Protein AF-A0A920TQ45-F1 (afdb_monomer)

Solvent-accessible surface area (backbone atoms only — not comparable to full-atom values): 2707 Å² total; per-residue (Å²): 99,77,51,72,81,85,65,96,55,45,70,60,55,48,53,52,45,68,70,62,79,53,82,66,49,80,28,95,45,73,69,53,39,55,52,52,53,56,65,72,75,108

Structure (mmCIF, N/CA/C/O backbone):
data_AF-A0A920TQ45-F1
#
_entry.id   AF-A0A920TQ45-F1
#
loop_
_atom_site.group_PDB
_atom_site.id
_atom_site.type_symbol
_atom_site.label_atom_id
_atom_site.label_alt_id
_atom_site.label_comp_id
_atom_site.label_asym_id
_atom_site.label_entity_id
_atom_site.label_seq_id
_atom_site.pdbx_PDB_ins_code
_atom_site.Cartn_x
_atom_site.Cartn_y
_atom_site.Cartn_z
_atom_site.occupancy
_atom_site.B_iso_or_equiv
_atom_site.auth_seq_id
_atom_site.auth_comp_id
_atom_site.auth_asym_id
_atom_site.auth_atom_id
_atom_site.pdbx_PDB_model_num
ATOM 1 N N . MET A 1 1 ? -5.691 7.317 2.898 1.00 60.22 1 MET A N 1
ATOM 2 C CA . MET A 1 1 ? -5.677 6.958 1.461 1.00 60.22 1 MET A CA 1
ATOM 3 C C . MET A 1 1 ? -5.076 5.566 1.337 1.00 60.22 1 MET A C 1
ATOM 5 O O . MET A 1 1 ? -4.033 5.338 1.940 1.00 60.22 1 MET A O 1
ATOM 9 N N . ILE A 1 2 ? -5.742 4.641 0.640 1.00 55.56 2 ILE A N 1
ATOM 10 C CA . ILE A 1 2 ? -5.258 3.263 0.462 1.00 55.56 2 ILE A CA 1
ATOM 11 C C . ILE A 1 2 ? -4.917 3.067 -1.004 1.00 55.56 2 ILE A C 1
ATOM 13 O O . ILE A 1 2 ? -5.746 3.330 -1.871 1.00 55.56 2 ILE A O 1
ATOM 17 N N . VAL A 1 3 ? -3.686 2.638 -1.266 1.00 66.38 3 VAL A N 1
ATOM 18 C CA . VAL A 1 3 ? -3.150 2.514 -2.621 1.00 66.38 3 VAL A CA 1
ATOM 19 C C . VAL A 1 3 ? -2.589 1.108 -2.782 1.00 66.38 3 VAL A C 1
ATOM 21 O O . VAL A 1 3 ? -1.763 0.669 -1.981 1.00 66.38 3 VAL A O 1
ATOM 24 N N . ARG A 1 4 ? -3.055 0.396 -3.810 1.00 67.38 4 ARG A N 1
ATOM 25 C CA . ARG A 1 4 ? -2.501 -0.897 -4.215 1.00 67.38 4 ARG A CA 1
ATOM 26 C C . ARG A 1 4 ? -1.435 -0.642 -5.273 1.00 67.38 4 ARG A C 1
ATOM 28 O O . ARG A 1 4 ? -1.756 -0.278 -6.400 1.00 67.38 4 ARG A O 1
ATOM 35 N N . LEU A 1 5 ? -0.175 -0.833 -4.906 1.00 67.25 5 LEU A N 1
ATOM 36 C CA . LEU A 1 5 ? 0.942 -0.773 -5.844 1.00 67.25 5 LEU A CA 1
ATOM 37 C C . LEU A 1 5 ? 1.104 -2.152 -6.497 1.00 67.25 5 LEU A C 1
ATOM 39 O O . LEU A 1 5 ? 1.250 -3.155 -5.801 1.00 67.25 5 LEU A O 1
ATOM 43 N N . ALA A 1 6 ? 1.077 -2.211 -7.826 1.00 65.88 6 ALA A N 1
ATOM 44 C CA . ALA A 1 6 ? 1.322 -3.429 -8.594 1.00 65.88 6 ALA A CA 1
ATOM 45 C C . ALA A 1 6 ? 2.399 -3.146 -9.654 1.00 65.88 6 ALA A C 1
ATOM 47 O O . ALA A 1 6 ? 2.223 -2.247 -10.474 1.00 65.88 6 ALA A O 1
ATOM 48 N N . GLY A 1 7 ? 3.523 -3.877 -9.618 1.00 70.44 7 GLY A N 1
ATOM 49 C CA . GLY A 1 7 ? 4.621 -3.745 -10.588 1.00 70.44 7 GLY A CA 1
ATOM 50 C C . GLY A 1 7 ? 6.014 -4.080 -10.028 1.00 70.44 7 GLY A C 1
ATOM 51 O O . GLY A 1 7 ? 6.185 -4.272 -8.828 1.00 70.44 7 GLY A O 1
ATOM 52 N N . THR A 1 8 ? 7.025 -4.112 -10.904 1.00 74.56 8 THR A N 1
ATOM 53 C CA . THR A 1 8 ? 8.430 -4.488 -10.618 1.00 74.56 8 THR A CA 1
ATOM 54 C C . THR A 1 8 ? 9.213 -3.491 -9.756 1.00 74.56 8 THR A C 1
ATOM 56 O O . THR A 1 8 ? 10.253 -3.846 -9.215 1.00 74.56 8 THR A O 1
ATOM 59 N N . LYS A 1 9 ? 8.720 -2.257 -9.590 1.00 69.88 9 LYS A N 1
ATOM 60 C CA . LYS A 1 9 ? 9.352 -1.184 -8.790 1.00 69.88 9 LYS A CA 1
ATOM 61 C C . LYS A 1 9 ? 8.555 -0.821 -7.532 1.00 69.88 9 LYS A C 1
ATOM 63 O O . LYS A 1 9 ? 8.589 0.316 -7.066 1.00 69.88 9 LYS A O 1
ATOM 68 N N . PHE A 1 10 ? 7.822 -1.793 -6.987 1.00 75.38 10 PHE A N 1
ATOM 69 C CA . PHE A 1 10 ? 7.022 -1.634 -5.769 1.00 75.38 10 PHE A CA 1
ATOM 70 C C . PHE A 1 10 ? 7.841 -1.063 -4.602 1.00 75.38 10 PHE A C 1
ATOM 72 O O . PHE A 1 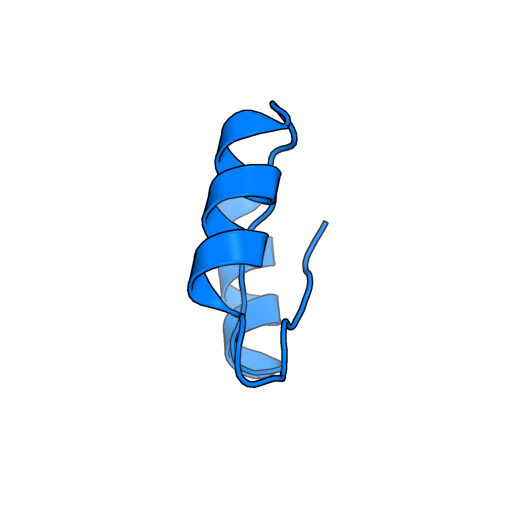10 ? 7.378 -0.158 -3.914 1.00 75.38 10 PHE A O 1
ATOM 79 N N . GLU A 1 11 ? 9.070 -1.543 -4.406 1.00 75.38 11 GLU A N 1
ATOM 80 C CA . GLU A 1 11 ? 9.930 -1.099 -3.303 1.00 75.38 11 GLU A CA 1
ATOM 81 C C . GLU A 1 11 ? 10.394 0.358 -3.438 1.00 75.38 11 GLU A C 1
ATOM 83 O O . GLU A 1 11 ? 10.376 1.096 -2.452 1.00 75.38 11 GLU A O 1
ATOM 88 N N . GLU A 1 12 ? 10.768 0.801 -4.646 1.00 80.38 12 GLU A N 1
ATOM 89 C CA . GLU A 1 12 ? 11.115 2.208 -4.909 1.00 80.38 12 GLU A CA 1
ATOM 90 C C . GLU A 1 12 ? 9.898 3.114 -4.704 1.00 80.38 12 GLU A C 1
ATOM 92 O O . GLU A 1 12 ? 9.991 4.132 -4.018 1.00 80.38 12 GLU A O 1
ATOM 97 N N . GLY A 1 13 ? 8.736 2.714 -5.232 1.00 77.00 13 GLY A N 1
ATOM 98 C CA . GLY A 1 13 ? 7.485 3.447 -5.048 1.00 77.00 13 GLY A CA 1
ATOM 99 C C . GLY A 1 13 ? 7.102 3.567 -3.575 1.00 77.00 13 GLY A C 1
ATOM 100 O O . GLY A 1 13 ? 6.760 4.655 -3.118 1.00 77.00 13 GLY A O 1
ATOM 101 N N . LYS A 1 14 ? 7.239 2.480 -2.806 1.00 75.94 1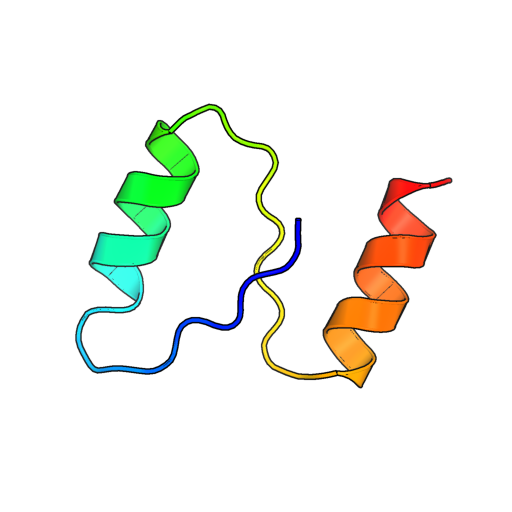4 LYS A N 1
ATOM 102 C CA . LYS A 1 14 ? 6.975 2.471 -1.364 1.00 75.94 14 LYS A CA 1
ATOM 103 C C . LYS A 1 14 ? 7.905 3.425 -0.612 1.00 75.94 14 LYS A C 1
ATOM 105 O O . LYS A 1 14 ? 7.418 4.218 0.180 1.00 75.94 14 LYS A O 1
ATOM 110 N N . LYS A 1 15 ? 9.209 3.437 -0.919 1.00 78.50 15 LYS A N 1
ATOM 111 C CA . LYS A 1 15 ? 10.163 4.386 -0.312 1.00 78.50 15 LYS A CA 1
ATOM 112 C C . LYS A 1 15 ? 9.825 5.845 -0.616 1.00 78.50 15 LYS A C 1
ATOM 114 O O . LYS A 1 15 ? 9.980 6.690 0.261 1.00 78.50 15 LYS A O 1
ATOM 119 N N . ILE A 1 16 ? 9.383 6.156 -1.834 1.00 79.25 16 ILE A N 1
ATOM 120 C CA . ILE A 1 16 ? 8.967 7.518 -2.206 1.00 79.25 16 ILE A CA 1
ATOM 121 C C . ILE A 1 16 ? 7.702 7.916 -1.437 1.00 79.25 16 ILE A C 1
ATOM 123 O O . ILE A 1 16 ? 7.620 9.030 -0.930 1.00 79.25 16 ILE A O 1
ATOM 127 N N . LEU A 1 17 ? 6.742 6.998 -1.299 1.00 74.56 17 LEU A N 1
ATOM 128 C CA . LEU A 1 17 ? 5.503 7.222 -0.550 1.00 74.56 17 LEU A CA 1
ATOM 129 C C . LEU A 1 17 ? 5.763 7.378 0.955 1.00 74.56 17 LEU A C 1
ATOM 131 O O . LEU A 1 17 ? 5.195 8.277 1.569 1.00 74.56 17 LEU A O 1
ATOM 135 N N . ASP A 1 18 ? 6.668 6.581 1.524 1.00 74.69 18 ASP A N 1
ATOM 136 C CA . ASP A 1 18 ? 7.076 6.680 2.930 1.00 74.69 18 ASP A CA 1
ATOM 137 C C . ASP A 1 18 ? 7.805 8.012 3.212 1.00 74.69 18 ASP A C 1
ATOM 139 O O . ASP A 1 18 ? 7.600 8.624 4.259 1.00 74.69 18 ASP A O 1
ATOM 143 N N . ASN A 1 19 ? 8.596 8.518 2.255 1.00 77.06 19 ASN A N 1
ATOM 144 C CA . ASN A 1 19 ? 9.264 9.827 2.351 1.00 77.06 19 ASN A CA 1
ATOM 145 C C . ASN A 1 19 ? 8.367 11.017 1.967 1.00 77.06 19 ASN A C 1
ATOM 147 O O . ASN A 1 19 ? 8.749 12.167 2.174 1.00 77.06 19 ASN A O 1
ATOM 151 N N . SER A 1 20 ? 7.171 10.772 1.427 1.00 74.75 20 SER A N 1
ATOM 152 C CA . SER A 1 20 ? 6.246 11.817 0.976 1.00 74.75 20 SER A CA 1
ATOM 153 C C . SER A 1 20 ? 5.545 12.544 2.133 1.00 74.75 20 SER A C 1
ATOM 155 O O . SER A 1 20 ? 4.815 13.505 1.886 1.00 74.75 20 SER A O 1
ATOM 157 N N . GLY A 1 21 ? 5.685 12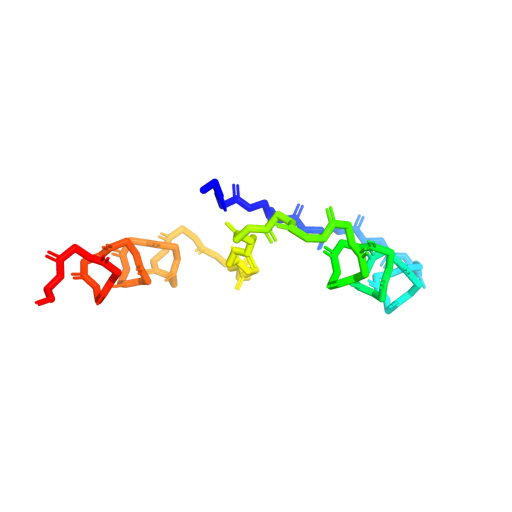.073 3.379 1.00 66.31 21 GLY A N 1
ATOM 158 C CA . GLY A 1 21 ? 4.966 12.623 4.536 1.00 66.31 21 GLY A CA 1
ATOM 159 C C . GLY A 1 21 ? 3.447 12.399 4.489 1.00 66.31 21 GLY A C 1
ATOM 160 O O . GLY A 1 21 ? 2.708 12.927 5.320 1.00 66.31 21 GLY A O 1
ATOM 161 N N . LEU A 1 22 ? 2.963 11.608 3.528 1.00 67.56 22 LEU A N 1
ATOM 162 C CA . LEU A 1 22 ? 1.562 11.236 3.399 1.00 67.56 22 LEU A CA 1
ATOM 163 C C . LEU A 1 22 ? 1.307 9.977 4.237 1.00 67.56 22 LEU A C 1
ATOM 165 O O . LEU A 1 22 ? 2.012 8.980 4.096 1.00 67.56 22 LEU A O 1
ATOM 169 N N . LYS A 1 23 ? 0.263 9.981 5.079 1.00 65.69 23 LYS A N 1
ATOM 170 C CA . LYS A 1 23 ? -0.229 8.763 5.753 1.00 65.69 23 LYS A CA 1
ATOM 171 C C . LYS A 1 23 ? -0.843 7.815 4.716 1.00 65.69 23 LYS A C 1
ATOM 173 O O . LYS A 1 23 ? -2.055 7.826 4.476 1.00 65.69 23 LYS A O 1
ATOM 178 N N . ILE A 1 24 ? 0.006 7.022 4.072 1.00 68.19 24 ILE A N 1
ATOM 179 C CA . ILE A 1 24 ? -0.386 6.040 3.064 1.00 68.19 24 ILE A CA 1
ATOM 180 C C . ILE A 1 24 ? -0.278 4.658 3.673 1.00 68.19 24 ILE A C 1
ATOM 182 O O . ILE A 1 24 ? 0.784 4.222 4.102 1.00 68.19 24 ILE A O 1
ATOM 186 N N . ILE A 1 25 ? -1.408 3.960 3.691 1.00 73.12 25 ILE A N 1
ATOM 187 C CA . ILE A 1 25 ? -1.468 2.594 4.183 1.00 73.12 25 ILE A CA 1
ATOM 188 C C . ILE A 1 25 ? -1.542 1.694 2.958 1.00 73.12 25 ILE A C 1
ATOM 190 O O . ILE A 1 25 ? -2.514 1.722 2.201 1.00 73.12 25 ILE A O 1
ATOM 194 N N . SER A 1 26 ? -0.473 0.934 2.737 1.00 71.06 26 SER A N 1
ATOM 195 C CA . SER A 1 26 ? -0.398 -0.023 1.634 1.00 71.06 26 SER A CA 1
ATOM 196 C C . SER A 1 26 ? -1.249 -1.242 1.976 1.00 71.06 26 SER A C 1
ATOM 198 O O . SER A 1 26 ? -1.021 -1.875 3.009 1.00 71.06 26 SER A O 1
ATOM 200 N N . ALA A 1 27 ? -2.212 -1.576 1.120 1.00 77.75 27 ALA A N 1
ATOM 201 C CA . ALA A 1 27 ? -3.013 -2.790 1.233 1.00 77.75 27 ALA A CA 1
ATOM 202 C C . ALA A 1 27 ? -2.797 -3.661 -0.005 1.00 77.75 27 ALA A C 1
ATOM 204 O O . ALA A 1 27 ? -2.756 -3.156 -1.131 1.00 77.75 27 ALA A O 1
ATOM 205 N N . SER A 1 28 ? -2.643 -4.963 0.206 1.00 78.50 28 SER A N 1
ATOM 206 C CA . SER A 1 28 ? -2.430 -5.930 -0.876 1.00 78.50 28 SER A CA 1
ATOM 207 C C . SER A 1 28 ? -3.738 -6.330 -1.571 1.00 78.50 28 SER A C 1
ATOM 209 O O . SER A 1 28 ? -3.741 -6.662 -2.759 1.00 78.50 28 SER A O 1
ATOM 211 N N . ASP A 1 29 ? -4.861 -6.221 -0.863 1.00 79.50 29 ASP A N 1
ATOM 212 C CA . ASP A 1 29 ? -6.164 -6.737 -1.269 1.00 79.50 29 ASP A CA 1
ATOM 213 C C . ASP 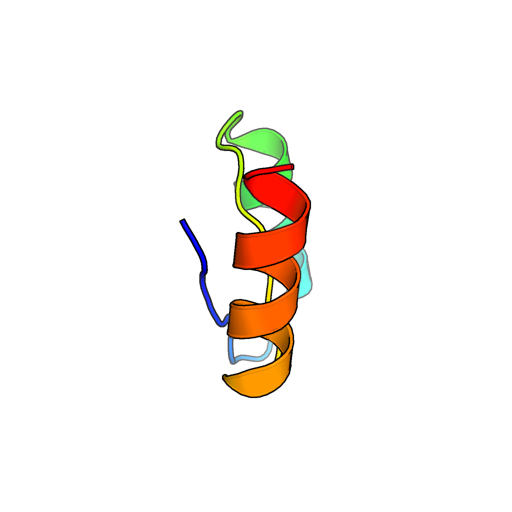A 1 29 ? -7.303 -5.976 -0.572 1.00 79.50 29 ASP A C 1
ATOM 215 O O . ASP A 1 29 ? -7.095 -5.241 0.394 1.00 79.50 29 ASP A O 1
ATOM 219 N N . LEU A 1 30 ? -8.524 -6.098 -1.105 1.00 77.75 30 LEU A N 1
ATOM 220 C CA . LEU A 1 30 ? -9.676 -5.305 -0.657 1.00 77.75 30 LEU A CA 1
ATOM 221 C C . LEU A 1 30 ? -10.052 -5.599 0.806 1.00 77.75 30 LEU A C 1
ATOM 223 O O . LEU A 1 30 ? -10.431 -4.694 1.547 1.00 77.75 30 LEU A O 1
ATOM 227 N N . SER A 1 31 ? -9.897 -6.853 1.229 1.00 83.81 31 SER A N 1
ATOM 228 C CA . SER A 1 31 ? -10.123 -7.283 2.610 1.00 83.81 31 SER A CA 1
ATOM 229 C C . SER A 1 31 ? -9.101 -6.672 3.570 1.00 83.81 31 SER A C 1
ATOM 231 O O . SER A 1 31 ? -9.472 -6.177 4.634 1.00 83.81 31 SER A O 1
ATOM 233 N N . ASP A 1 32 ? -7.822 -6.671 3.187 1.00 81.75 32 ASP A N 1
ATOM 234 C CA . ASP A 1 32 ? -6.741 -6.036 3.944 1.00 81.75 32 ASP A CA 1
ATOM 235 C C . ASP A 1 32 ? -6.937 -4.510 4.033 1.00 81.75 32 ASP A C 1
ATOM 237 O O . ASP A 1 32 ? -6.803 -3.914 5.102 1.00 81.75 32 ASP A O 1
ATOM 241 N N . ALA A 1 33 ? -7.387 -3.883 2.940 1.00 80.50 33 ALA A N 1
ATOM 242 C CA . ALA A 1 33 ? -7.757 -2.471 2.925 1.00 80.50 33 ALA A CA 1
ATOM 243 C C . ALA A 1 33 ? -8.877 -2.161 3.930 1.00 80.50 33 ALA A C 1
ATOM 245 O O . ALA A 1 33 ? -8.740 -1.235 4.727 1.00 80.50 33 ALA A O 1
ATOM 246 N N . ALA A 1 34 ? -9.959 -2.948 3.935 1.00 83.06 34 ALA A N 1
ATOM 247 C CA . ALA A 1 34 ? -11.092 -2.741 4.836 1.00 83.06 34 ALA A CA 1
ATOM 248 C C . ALA A 1 34 ? -10.691 -2.840 6.319 1.00 83.06 34 ALA A C 1
ATOM 250 O O . ALA A 1 34 ? -11.088 -1.991 7.116 1.00 83.06 34 ALA A O 1
ATOM 251 N N . LYS A 1 35 ? -9.853 -3.820 6.688 1.00 84.88 35 LYS A N 1
ATOM 252 C CA . LYS A 1 35 ? -9.337 -3.960 8.063 1.00 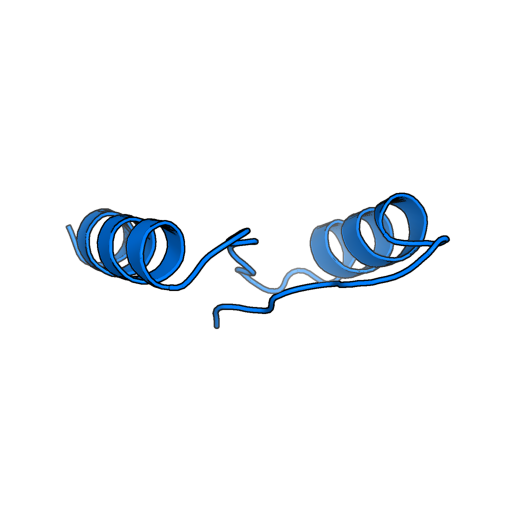84.88 35 LYS A CA 1
ATOM 253 C C . LYS A 1 35 ? -8.498 -2.754 8.484 1.00 84.88 35 LYS A C 1
ATOM 255 O O . LYS A 1 35 ? -8.741 -2.174 9.539 1.00 84.88 35 LYS A O 1
ATOM 260 N N . LYS A 1 36 ? -7.575 -2.329 7.620 1.00 81.88 36 LYS A N 1
ATOM 261 C CA . LYS A 1 36 ? -6.685 -1.186 7.863 1.00 81.88 36 LYS A CA 1
ATOM 262 C C . LYS A 1 36 ? -7.433 0.139 8.012 1.00 81.88 36 LYS A C 1
ATOM 264 O O . LYS A 1 36 ? -7.024 0.974 8.816 1.00 81.88 36 LYS A O 1
ATOM 269 N N . VAL A 1 37 ? -8.535 0.339 7.280 1.00 80.06 37 VAL A N 1
ATOM 270 C CA . VAL A 1 37 ? -9.425 1.499 7.484 1.00 80.06 37 VAL A CA 1
ATOM 271 C C . VAL A 1 37 ? -10.002 1.489 8.896 1.00 80.06 37 VAL A C 1
ATOM 273 O O . VAL A 1 37 ? -9.932 2.502 9.581 1.00 80.06 37 VAL A O 1
ATOM 276 N N . VAL A 1 38 ? -10.543 0.353 9.340 1.00 82.62 38 VAL A N 1
ATOM 277 C CA . VAL A 1 38 ? -11.175 0.231 10.662 1.00 82.62 38 VAL A CA 1
ATOM 278 C C . VAL A 1 38 ? -10.164 0.449 11.790 1.00 82.62 38 VAL A C 1
ATOM 280 O O . VAL A 1 38 ? -10.470 1.155 12.745 1.00 82.62 38 VAL A O 1
ATOM 283 N N . GLU A 1 39 ? -8.949 -0.089 11.664 1.00 80.56 39 GLU A N 1
ATOM 284 C CA . GLU A 1 39 ? -7.859 0.141 12.625 1.00 80.56 39 GLU A CA 1
ATOM 285 C C . GLU A 1 39 ? -7.375 1.594 12.653 1.00 80.56 39 GLU A C 1
ATOM 287 O O . GLU A 1 39 ? -6.949 2.070 13.695 1.00 80.56 39 GLU A O 1
ATOM 292 N N . SER A 1 40 ? -7.456 2.314 11.531 1.00 72.56 40 SER A N 1
ATOM 293 C CA . SER A 1 40 ? -7.014 3.715 11.449 1.00 72.56 40 SER A CA 1
ATOM 294 C C . SER A 1 40 ? -8.031 4.722 11.989 1.00 72.56 40 SER A C 1
ATOM 296 O O . SER A 1 40 ? -7.690 5.892 12.157 1.00 72.56 40 SER A O 1
ATOM 298 N N . ILE A 1 41 ? -9.284 4.299 12.175 1.00 75.81 41 ILE A N 1
ATOM 299 C CA . ILE A 1 41 ? -10.384 5.129 12.694 1.00 75.81 41 ILE A CA 1
ATOM 300 C C . ILE A 1 41 ? -10.560 4.930 14.212 1.00 75.81 41 ILE A C 1
ATOM 302 O O . ILE A 1 41 ? -11.225 5.740 14.857 1.00 75.81 41 ILE A O 1
ATOM 306 N N . LYS A 1 42 ? -9.979 3.868 14.776 1.00 58.84 42 LYS A N 1
ATOM 307 C CA . LYS A 1 42 ? -10.036 3.542 16.204 1.00 58.84 42 LYS A CA 1
ATOM 308 C C . LYS A 1 42 ? -8.924 4.242 16.981 1.00 58.84 42 LYS A C 1
ATOM 310 O O . LYS A 1 42 ? -9.208 4.622 18.136 1.00 58.84 42 LYS A O 1
#

Radius of gyration: 10.89 Å; Cα contacts (8 Å, |Δi|>4): 29; chains: 1; bounding box: 22×20×27 Å

pLDDT: mean 74.1, std 6.95, range [55.56, 84.88]

Mean predicted aligned error: 7.8 Å

Nearest PDB structures (foldseek):
  4kr5-assembly1_B  TM=4.871E-01  e=4.609E+00  Lactococcus lactis subsp. lactis Il1403
  6oec-assembly2_D  TM=5.426E-01  e=8.975E+00  Carboxydothermus hydrogenoformans Z-2901
  6h30-assembly2_B  TM=3.949E-01  e=4.240E+00  Lactococcus lactis subsp. lactis Il1403

Foldseek 3Di:
DEDEDDDDCPVVVVVCVVVVPDPYDYDNDPVSVVVVVVVVVD

Secondary structure (DSSP, 8-state):
-EE---STTHHHHHHHHHHTT---EE-SSHHHHHHHHHHHH-

Sequence (42 aa):
MIVRLAGTKFEEGKKILDNSGLKIISASDLSDAAKKVVESIK

=== Feature glossary ===
The record interleaves many kinds of information about one protein. Here is each kind framed as the question it answers.

Q: Are the domains correctly placed relative to each other?
A: Predicted aligned error is AlphaFold's pairwise confidence. Unlike pLDDT (per-residue), PAE is per-residue-pair and captures whether two parts of the structure are correctly placed relative to each other. Units are ångströms of expected positional error.

Q: Which residues are in helices, strands, or loops?
A: Eight-state secondary structure (DSSP): H is the canonical α-helix, G the tighter 3₁₀-helix, I the wider π-helix; E/B are β-structure, T and S are turns and bends, and '-' is everything else. DSSP derives these from the pattern of main-chain N–H···O=C hydrogen bonds, not from the sequence.

Q: What if only a Cα trace is available?
A: P-SEA three-state annotation labels each residue as helix, strand, or coil based purely on the geometry of the Cα trace. It serves as a fallback when the full backbone (and thus DSSP) is unavailable.

Q: What are the backbone torsion angles?
A: φ (phi) and ψ (psi) are the two rotatable backbone dihedrals per residue: φ is the C(i-1)–N–Cα–C torsion, ψ is the N–Cα–C–N(i+1) torsion, both in degrees on (−180°, 180°]. α-helical residues cluster near (−60°, −45°); β-strand residues near (−120°, +130°). A Ramachandran plot is simply a scatter of (φ, ψ) for every residue.

Q: What known structures does this most resemble?
A: Structural nearest neighbors (via Foldseek easy-search vs the PDB). Reported per hit: target PDB id, E-value, and alignment TM-score. A TM-score above ~0.5 is the conventional threshold for 'same fold'.

Q: What family and function is it annotated with?
A: Database cross-references. InterPro integrates a dozen domain/family signature databases into unified entries with residue-range hits. GO terms attach function/process/location labels with evidence codes. CATH codes position the fold in a four-level structural taxonomy. Organism is the NCBI-taxonomy species name.

Q: Which residues are buried vs exposed?
A: Solvent accessibility: the surface area of each residue that a 1.4 Å water probe can touch, in Å². When only backbone atoms are present the absolute values are lower than full-atom SASA (side chains contribute most of the area) and are flagged as backbone-only.

Q: What do the diagnostic plots show?
A: Three diagnostic plots accompany the record. The Cα contact map visualizes the tertiary structure as a 2D adjacency matrix (8 Å cutoff, sequence-local contacts suppressed). The Ramachandran plot shows the distribution of backbone (φ, ψ) torsions, with points in the α and β basins reflecting secondary structure content. The PAE plot shows AlphaFold's inter-residue confidence as a color matrix.

Q: What is the amino-acid chain?
A: The amino-acid sequence is the protein's primary structure: the linear order of residues from the N-terminus to the C-terminus, written in one-letter code. Everything else here — the 3D coordinates, the secondary structure, the domain annotations — is ultimately a consequence of this string.

Q: What do the rendered images show?
A: The six renders are orthographic views along the three Cartesian axes in both directions. Representation (cartoon, sticks, or surface) and color scheme (sequence-rainbow or by-chain) vary across proteins so the training set covers all the common visualization conventions.

Q: Where is each backbone atom in 3D?
A: The mmCIF table is the protein's shape written out atom by atom. For each backbone N, Cα, C, and carbonyl O, it records an (x, y, z) coordinate triple in Å plus the residue type, chain letter, and residue number.

Q: How mobile is each atom in the crystal?
A: For experimental (PDB) structures, the B-factor (temperature factor) quantifies the positional s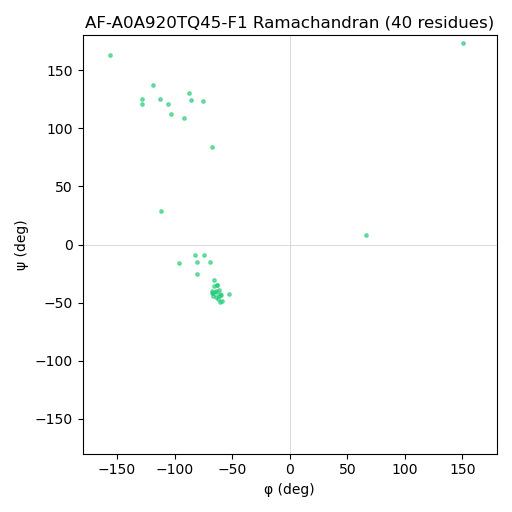pread of each atom in the crystal — a combination of thermal vibration and static disorder — in units of Å². High B-factors mark flexible loops or poorly resolved regions; low B-factors mark the rigid, well-ordered core.

Q: How b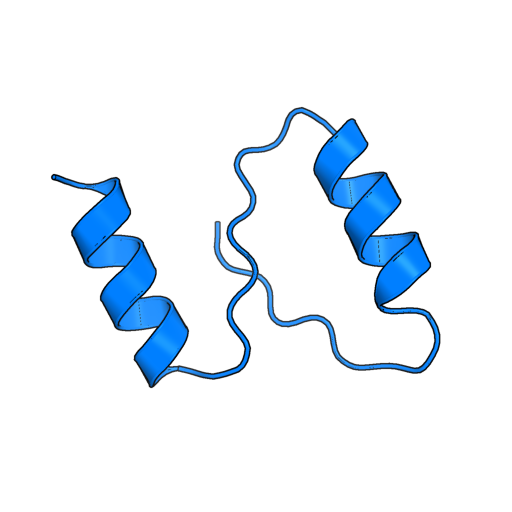ig and how compact is the whole molecule?
A: Three whole-structure scalars: the radius of gyration (RMS distance of Cα from centroid, in Å), the count of Cα–Cα contacts (pairs closer than 8 Å and separated by more than four residues in sequence — i.e. tertiary, not local, contacts), and the boun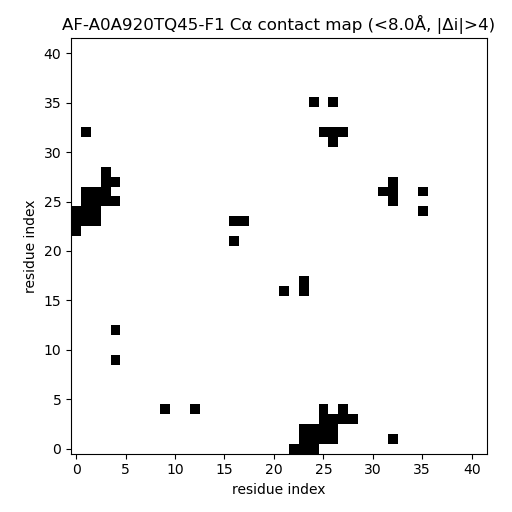ding-box dimensions. Together they distinguish compact globular f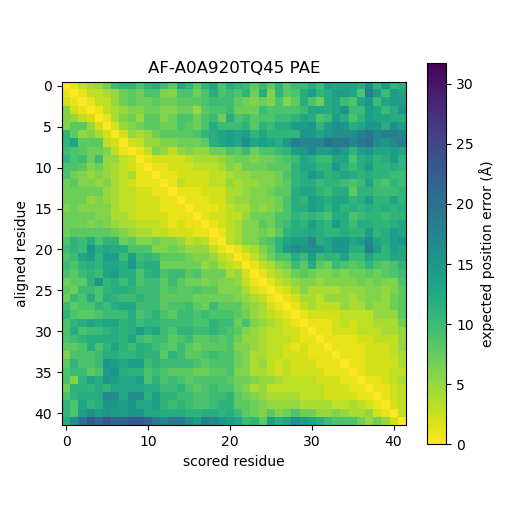olds from extended fibres or disordered chains.

Q: What does the local fold look like, residue by residue?
A: A 3Di character summarizes, for each residue, the relative orientation of the Cα frame of its nearest spatial neighbor. Because it encodes fold topology rather than chemistry, 3Di alignments detect remote structural similarity that sequence alignment misses.

Q: How confident is the AlphaFold model at each residue?
A: For AlphaFold models, the B-factor field carries pLDDT — the model's own estimate of local accuracy on a 0–100 scale. Regions with pLDDT<50 should be treated as essentially unmodeled; they often correspond to intrinsically disordered segments.